Protein AF-A0A838VLM2-F1 (afdb_monomer)

Nearest PDB structures (foldseek):
  6ixf-assembly1_A  TM=4.248E-01  e=7.919E-01  Homo sapiens
  8afz-assembly1_B  TM=3.666E-01  e=1.748E+00  Homo sapiens
  4wpe-assembly1_A-2  TM=3.882E-01  e=4.944E+00  Saccharomyces cerevisiae S288C
  8i7o-assembly1_C7  TM=2.413E-01  e=2.598E+00  Mus musculus

Sequence (168 aa):
MTTLLNACGSIKDYALFSQAGQSYAQAIDNLLEATKKISIDSSSEAMLRDRANTAEERKRVYEQTRTTDTEWLSLLSKMQNHTDLLTQYFGRLQALATSDASERAQQETDHLITNLSNVGNEIRSNQFVTEHKVIPQIVNIAVKAHIRSSLKTELTARQATIQKELDT

Structure (mmCIF, N/CA/C/O backbone):
data_AF-A0A838VLM2-F1
#
_entry.id   AF-A0A838VLM2-F1
#
loop_
_atom_site.group_PDB
_atom_site.id
_atom_site.type_symbol
_atom_site.label_atom_id
_atom_site.label_alt_id
_atom_site.label_comp_id
_atom_site.label_asym_id
_atom_site.label_entity_id
_atom_site.label_seq_id
_atom_site.pdbx_PDB_ins_code
_atom_site.Cartn_x
_atom_site.Cartn_y
_atom_site.Cartn_z
_atom_site.occupancy
_atom_site.B_iso_or_equiv
_atom_site.auth_seq_id
_atom_site.auth_comp_id
_atom_site.auth_asym_id
_atom_site.auth_atom_id
_atom_site.pdbx_PDB_model_num
ATOM 1 N N . MET A 1 1 ? -31.663 0.146 34.961 1.00 34.69 1 MET A N 1
ATOM 2 C CA . MET A 1 1 ? -30.527 -0.763 34.694 1.00 34.69 1 MET A CA 1
ATOM 3 C C . MET A 1 1 ? -30.686 -1.254 33.255 1.00 34.69 1 MET A C 1
ATOM 5 O O . MET A 1 1 ? -31.289 -2.289 33.027 1.00 34.69 1 MET A O 1
ATOM 9 N N . THR A 1 2 ? -30.290 -0.435 32.274 1.00 38.75 2 THR A N 1
ATOM 10 C CA . THR A 1 2 ? -30.723 -0.572 30.860 1.00 38.75 2 THR A CA 1
ATOM 11 C C . THR A 1 2 ? -29.622 -0.155 29.872 1.00 38.75 2 THR A C 1
ATOM 13 O O . THR A 1 2 ? -29.877 0.479 28.858 1.00 38.75 2 THR A O 1
ATOM 16 N N . THR A 1 3 ? -28.367 -0.499 30.162 1.00 43.81 3 THR A N 1
ATOM 17 C CA . THR A 1 3 ? -27.201 -0.120 29.336 1.00 43.81 3 THR A CA 1
ATOM 18 C C . THR A 1 3 ? -26.594 -1.263 28.513 1.00 43.81 3 THR A C 1
ATOM 20 O O . THR A 1 3 ? -25.654 -1.027 27.765 1.00 43.81 3 THR A O 1
ATOM 23 N N . LEU A 1 4 ? -27.136 -2.485 28.573 1.00 39.47 4 LEU A N 1
ATOM 24 C CA . LEU A 1 4 ? -26.537 -3.656 27.905 1.00 39.47 4 LEU A CA 1
ATOM 25 C C . LEU A 1 4 ? -26.996 -3.886 26.450 1.00 39.47 4 LEU A C 1
ATOM 27 O O . LEU A 1 4 ? -26.294 -4.554 25.699 1.00 39.47 4 LEU A O 1
ATOM 31 N N . LEU A 1 5 ? -28.126 -3.318 26.013 1.00 40.06 5 LEU A N 1
ATOM 32 C CA . LEU A 1 5 ? -28.702 -3.632 24.691 1.00 40.06 5 LEU A CA 1
ATOM 33 C C . LEU A 1 5 ? -28.081 -2.839 23.523 1.00 40.06 5 LEU A C 1
ATOM 35 O O . LEU A 1 5 ? -27.998 -3.360 22.415 1.00 40.06 5 LEU A O 1
ATOM 39 N N . ASN A 1 6 ? -27.560 -1.629 23.761 1.00 46.25 6 ASN A N 1
ATOM 40 C CA . ASN A 1 6 ? -26.973 -0.788 22.700 1.00 46.25 6 ASN A CA 1
ATOM 41 C C . ASN A 1 6 ? -25.491 -1.095 22.400 1.00 46.25 6 ASN A C 1
ATOM 43 O O . ASN A 1 6 ? -24.968 -0.694 21.360 1.00 46.25 6 ASN A O 1
ATOM 47 N N . ALA A 1 7 ? -24.802 -1.814 23.291 1.00 49.09 7 ALA A N 1
ATOM 48 C CA . ALA A 1 7 ? -23.391 -2.164 23.114 1.00 49.09 7 ALA A CA 1
ATOM 49 C C . ALA A 1 7 ? -23.182 -3.304 22.097 1.00 49.09 7 ALA A C 1
ATOM 51 O O . ALA A 1 7 ? -22.131 -3.389 21.475 1.00 49.09 7 ALA A O 1
ATOM 52 N N . CYS A 1 8 ? -24.180 -4.174 21.897 1.00 53.56 8 CYS A N 1
ATOM 53 C CA . CYS A 1 8 ? -24.052 -5.330 21.005 1.00 53.56 8 CYS A CA 1
ATOM 54 C C . CYS A 1 8 ? -24.202 -4.959 19.517 1.00 53.56 8 CYS A C 1
ATOM 56 O O . CYS A 1 8 ? -23.497 -5.510 18.67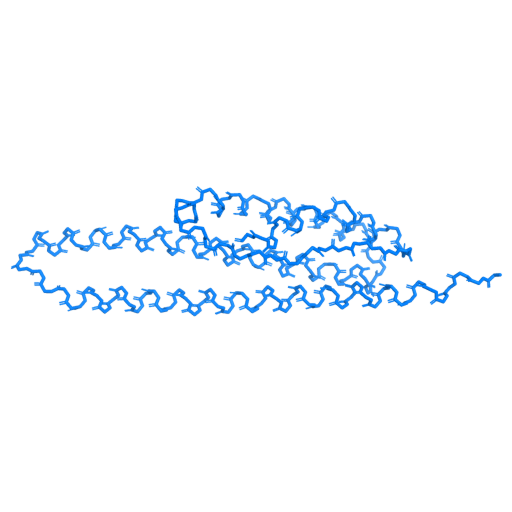4 1.00 53.56 8 CYS A O 1
ATOM 58 N N . GLY A 1 9 ? -25.079 -3.999 19.190 1.00 55.47 9 GLY A N 1
ATOM 59 C CA . GLY A 1 9 ? -25.270 -3.533 17.807 1.00 55.47 9 GLY A CA 1
ATOM 60 C C . GLY A 1 9 ? -24.022 -2.855 17.246 1.00 55.47 9 GLY A C 1
ATO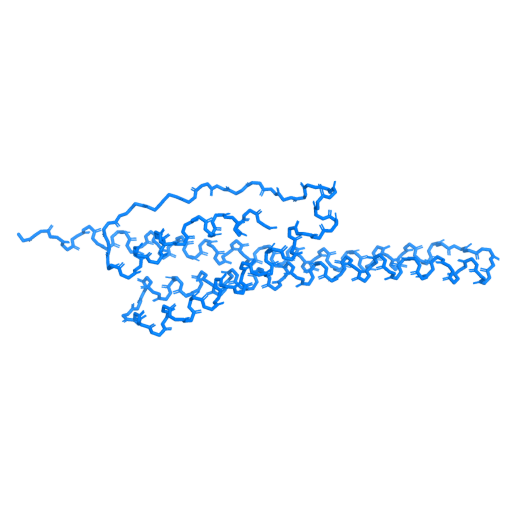M 61 O O . GLY A 1 9 ? -23.557 -3.179 16.163 1.00 55.47 9 GLY A O 1
ATOM 62 N N . SER A 1 10 ? -23.397 -2.014 18.057 1.00 63.53 10 SER A N 1
ATOM 63 C CA . S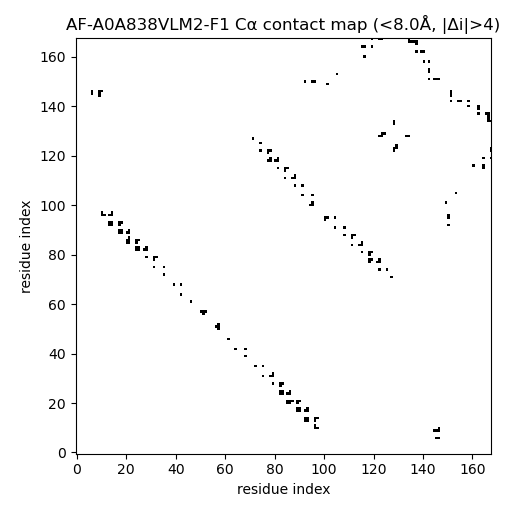ER A 1 10 ? -22.221 -1.259 17.651 1.00 63.53 10 SER A CA 1
ATOM 64 C C . SER A 1 10 ? -20.965 -2.147 17.529 1.00 63.53 10 SER A C 1
ATOM 66 O O . SER A 1 10 ? -20.138 -1.908 16.655 1.00 63.53 10 SER A O 1
ATOM 68 N N . ILE A 1 11 ? -20.835 -3.232 18.310 1.00 66.38 11 ILE A N 1
ATOM 69 C CA . ILE A 1 11 ? -19.761 -4.234 18.120 1.00 66.38 11 ILE A CA 1
ATOM 70 C C . ILE A 1 11 ? -19.893 -4.939 16.762 1.00 66.38 11 ILE A C 1
ATOM 72 O O . ILE A 1 11 ? -18.888 -5.150 16.080 1.00 66.38 11 ILE A O 1
ATOM 76 N N . LYS A 1 12 ? -21.123 -5.273 16.347 1.00 71.81 12 LYS A N 1
ATOM 77 C CA . LYS A 1 12 ? -21.377 -5.856 15.021 1.00 71.81 12 LYS A CA 1
ATOM 78 C C . LYS A 1 12 ? -20.983 -4.898 13.898 1.00 71.81 12 LYS A C 1
ATOM 80 O O . LYS A 1 12 ? -20.368 -5.348 12.938 1.00 71.81 12 LYS A O 1
ATOM 85 N N . ASP A 1 13 ? -21.264 -3.606 14.039 1.00 72.12 13 ASP A N 1
ATOM 86 C CA . ASP A 1 13 ? -20.928 -2.603 13.022 1.00 72.12 13 ASP A CA 1
ATOM 87 C C . ASP A 1 13 ? -19.411 -2.466 12.815 1.00 72.12 13 ASP A C 1
ATOM 89 O O . ASP A 1 13 ? -18.945 -2.408 11.678 1.00 72.12 13 ASP A O 1
ATOM 93 N N . TYR A 1 14 ? -18.608 -2.496 13.887 1.00 71.62 14 TYR A N 1
ATOM 94 C CA . TYR A 1 14 ? -17.146 -2.472 13.746 1.00 71.62 14 TYR A CA 1
ATOM 95 C C . TYR A 1 14 ? -16.571 -3.789 13.225 1.00 71.62 14 TYR A C 1
ATOM 97 O O . TYR A 1 14 ? -15.606 -3.766 12.462 1.00 7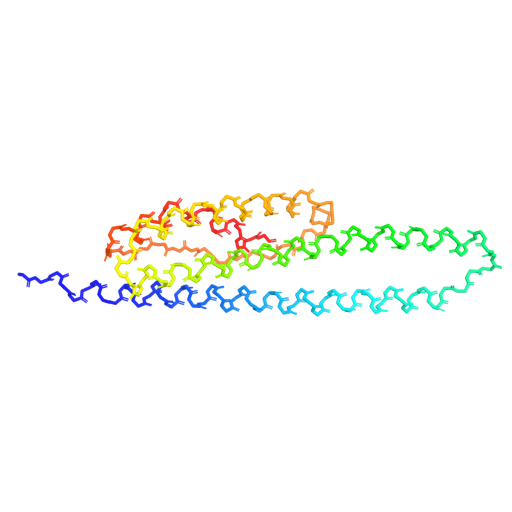1.62 14 TYR A O 1
ATOM 105 N N . ALA A 1 15 ? -17.155 -4.934 13.591 1.00 78.31 15 ALA A N 1
ATOM 106 C CA . ALA A 1 15 ? -16.774 -6.216 13.002 1.00 78.31 15 ALA A CA 1
ATOM 107 C C . ALA A 1 15 ? -17.051 -6.234 11.487 1.00 78.31 15 ALA A C 1
ATOM 109 O O . ALA A 1 15 ? -16.189 -6.650 10.716 1.00 78.31 15 ALA A O 1
ATOM 110 N N . LEU A 1 16 ? -18.206 -5.710 11.058 1.00 81.00 16 LEU A N 1
ATOM 111 C CA . LEU A 1 16 ? -18.555 -5.536 9.645 1.00 81.00 16 LEU A CA 1
ATOM 112 C C . LEU A 1 16 ? -17.601 -4.571 8.935 1.00 81.00 16 LEU A C 1
ATOM 114 O O . LEU A 1 16 ? -17.112 -4.890 7.855 1.00 81.00 16 LEU A O 1
ATOM 118 N N . PHE A 1 17 ? -17.285 -3.426 9.546 1.00 79.75 17 PHE A N 1
ATOM 119 C CA . PHE A 1 17 ? -16.311 -2.475 9.005 1.00 79.75 17 PHE A CA 1
ATOM 120 C C . PHE A 1 17 ? -14.930 -3.119 8.811 1.00 79.75 17 PHE A C 1
ATOM 122 O O . PHE A 1 17 ? -14.324 -2.993 7.752 1.00 79.75 17 PHE A O 1
ATOM 129 N N . SER A 1 18 ? -14.465 -3.873 9.807 1.00 83.94 18 SER A N 1
ATOM 130 C CA . SER A 1 18 ? -13.180 -4.577 9.762 1.00 83.94 18 SER A CA 1
ATOM 131 C C . SER A 1 18 ? -13.160 -5.668 8.687 1.00 83.94 18 SER A C 1
ATOM 133 O O . SER A 1 18 ? -12.157 -5.868 8.005 1.00 83.94 18 SER A O 1
ATOM 135 N N . GLN A 1 19 ? -14.276 -6.370 8.496 1.00 84.38 19 GLN A N 1
ATOM 136 C CA . GLN A 1 19 ? -14.411 -7.379 7.448 1.00 84.38 19 GLN A CA 1
ATOM 137 C C . GLN A 1 19 ? -14.452 -6.751 6.045 1.00 84.38 19 GLN A C 1
ATOM 139 O O . GLN A 1 19 ? -13.834 -7.271 5.113 1.00 84.38 19 GLN A O 1
ATOM 144 N N . ALA A 1 20 ? -15.138 -5.615 5.897 1.00 83.88 20 ALA A N 1
ATOM 145 C CA . ALA A 1 20 ? -15.151 -4.846 4.657 1.00 83.88 20 ALA A CA 1
ATOM 146 C C . ALA A 1 20 ? -13.751 -4.310 4.317 1.00 83.88 20 ALA A C 1
ATOM 148 O O . ALA A 1 20 ? -13.325 -4.430 3.173 1.00 83.88 20 ALA A O 1
ATOM 149 N N . GLY A 1 21 ? -13.012 -3.801 5.308 1.00 82.38 21 GLY A N 1
ATOM 150 C CA . GLY A 1 21 ? -11.634 -3.337 5.138 1.00 82.38 21 GLY A CA 1
ATOM 151 C C . GLY A 1 21 ? -10.670 -4.444 4.698 1.00 82.38 21 GLY A C 1
ATOM 152 O O . GLY A 1 21 ? -9.899 -4.241 3.764 1.00 82.38 21 GLY A O 1
ATOM 153 N N . GLN A 1 22 ? -10.764 -5.642 5.290 1.00 86.12 22 GLN A N 1
ATOM 154 C CA . GLN A 1 22 ? -10.008 -6.819 4.828 1.00 86.12 22 GLN A CA 1
ATOM 155 C C . GLN A 1 22 ? -10.357 -7.196 3.383 1.00 86.12 22 GLN A C 1
ATOM 157 O O . GLN A 1 22 ? -9.465 -7.426 2.574 1.00 86.12 22 GLN A O 1
ATOM 162 N N . SER A 1 23 ? -11.650 -7.226 3.046 1.00 85.25 23 SER A N 1
ATOM 163 C CA . SER A 1 23 ? -12.104 -7.579 1.693 1.00 85.25 23 SER A CA 1
ATOM 164 C C . SER A 1 23 ? -11.640 -6.557 0.651 1.00 85.25 23 SER A C 1
ATOM 166 O O . SER A 1 23 ? -11.239 -6.936 -0.447 1.00 85.25 23 SER A O 1
ATOM 168 N N . TYR A 1 24 ? -11.670 -5.268 1.004 1.00 81.88 24 TYR A N 1
ATOM 169 C CA . TYR A 1 24 ? -11.138 -4.186 0.181 1.00 81.88 24 TYR A CA 1
ATOM 170 C C . TYR A 1 24 ? -9.642 -4.373 -0.077 1.00 81.88 24 TYR A C 1
ATOM 172 O O . TYR A 1 24 ? -9.232 -4.431 -1.233 1.00 81.88 24 TYR A O 1
ATOM 180 N N . 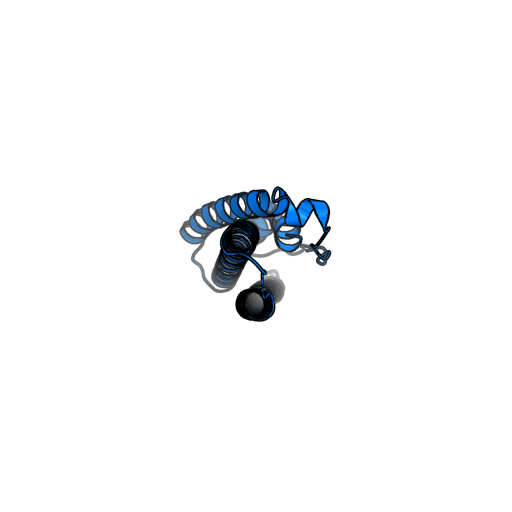ALA A 1 25 ? -8.843 -4.531 0.983 1.00 84.50 25 ALA A N 1
ATOM 181 C CA . ALA A 1 25 ? -7.402 -4.706 0.852 1.00 84.50 25 ALA A CA 1
ATOM 182 C C . ALA A 1 25 ? -7.074 -5.938 -0.008 1.00 84.50 25 ALA A C 1
ATOM 184 O O . ALA A 1 25 ? -6.325 -5.844 -0.973 1.00 84.50 25 ALA A O 1
ATOM 185 N N . GLN A 1 26 ? -7.739 -7.069 0.221 1.00 86.44 26 GLN A N 1
ATOM 186 C CA . GLN A 1 26 ? -7.514 -8.264 -0.589 1.00 86.44 26 GLN A CA 1
ATOM 187 C C . GLN A 1 26 ? -7.892 -8.085 -2.071 1.00 86.44 26 GLN A C 1
ATOM 189 O O . GLN A 1 26 ? -7.227 -8.626 -2.954 1.00 86.44 26 GLN A O 1
ATOM 194 N N . ALA A 1 27 ? -8.939 -7.312 -2.374 1.00 80.62 27 ALA A N 1
ATOM 195 C CA . ALA A 1 27 ? -9.290 -6.990 -3.755 1.00 80.62 27 ALA A CA 1
ATOM 196 C C . ALA A 1 27 ? -8.217 -6.126 -4.441 1.00 80.62 27 ALA A C 1
ATOM 198 O O . ALA A 1 27 ? -7.902 -6.364 -5.609 1.00 80.62 27 ALA A O 1
ATOM 199 N N . ILE A 1 28 ? -7.641 -5.158 -3.720 1.00 80.75 28 ILE A N 1
ATOM 200 C CA . ILE A 1 28 ? -6.537 -4.331 -4.219 1.00 80.75 28 ILE A CA 1
ATOM 201 C C . ILE A 1 28 ? -5.278 -5.174 -4.446 1.00 80.75 28 ILE A C 1
ATOM 203 O O . ILE A 1 28 ? -4.658 -5.041 -5.498 1.00 80.75 28 ILE A O 1
ATOM 207 N N . ASP A 1 29 ? -4.934 -6.085 -3.535 1.00 83.75 29 ASP A N 1
ATOM 208 C CA . ASP A 1 29 ? -3.753 -6.946 -3.688 1.00 83.75 29 ASP A CA 1
ATOM 209 C C . ASP A 1 29 ? -3.850 -7.825 -4.946 1.00 83.75 29 ASP A C 1
ATOM 211 O O . ASP A 1 29 ? -2.937 -7.842 -5.774 1.00 83.75 29 ASP A O 1
ATOM 215 N N . ASN A 1 30 ? -5.016 -8.442 -5.176 1.00 80.25 30 ASN A N 1
ATOM 216 C CA . ASN A 1 30 ? -5.284 -9.211 -6.395 1.00 80.25 30 ASN A CA 1
ATOM 217 C C . ASN A 1 30 ? -5.145 -8.354 -7.670 1.00 80.25 30 ASN A C 1
ATOM 219 O O . ASN A 1 30 ? -4.635 -8.818 -8.694 1.00 80.25 30 ASN A O 1
ATOM 223 N N . LEU A 1 31 ? -5.601 -7.097 -7.628 1.00 74.56 31 LEU A N 1
ATOM 224 C CA . LEU A 1 31 ? -5.470 -6.168 -8.752 1.00 74.56 31 LEU A CA 1
ATOM 225 C C . LEU A 1 31 ? -4.002 -5.793 -9.007 1.00 74.56 31 LEU A C 1
ATOM 227 O O . LEU A 1 31 ? -3.578 -5.723 -10.164 1.00 74.56 31 LEU A O 1
ATOM 231 N N . LEU A 1 32 ? -3.220 -5.576 -7.949 1.00 78.81 32 LEU A N 1
ATOM 232 C CA . LEU A 1 32 ? -1.789 -5.283 -8.039 1.00 78.81 32 LEU A CA 1
ATOM 233 C C . LEU A 1 32 ? -1.006 -6.476 -8.597 1.00 78.81 32 LEU A C 1
ATOM 235 O O . LEU A 1 32 ? -0.149 -6.284 -9.463 1.00 78.81 32 LEU A O 1
ATOM 239 N N . GLU A 1 33 ? -1.330 -7.702 -8.181 1.00 80.00 33 GLU A N 1
ATOM 240 C CA . GLU A 1 33 ? -0.723 -8.921 -8.726 1.00 80.00 33 GLU A CA 1
ATOM 241 C C . GLU A 1 33 ? -1.001 -9.062 -10.231 1.00 80.00 33 GLU A C 1
ATOM 243 O O . GLU A 1 33 ? -0.077 -9.260 -11.029 1.00 80.00 33 GLU A O 1
ATOM 248 N N . ALA A 1 34 ? -2.260 -8.884 -10.643 1.00 72.81 34 ALA A N 1
ATOM 249 C CA . ALA A 1 34 ? -2.638 -8.912 -12.053 1.00 72.81 34 ALA A CA 1
ATOM 250 C C . ALA A 1 34 ? -1.915 -7.817 -12.858 1.00 72.81 34 ALA A C 1
ATOM 252 O O . ALA A 1 34 ? -1.381 -8.088 -13.935 1.00 72.81 34 ALA A O 1
ATOM 253 N N . THR A 1 35 ? -1.836 -6.600 -12.314 1.00 74.56 35 THR A N 1
ATOM 254 C CA . THR A 1 35 ? -1.143 -5.462 -12.942 1.00 74.56 35 THR A CA 1
ATOM 255 C C . THR A 1 35 ? 0.345 -5.743 -13.121 1.00 74.56 35 THR A C 1
ATOM 257 O O . THR A 1 35 ? 0.895 -5.501 -14.195 1.00 74.56 35 THR A O 1
ATOM 260 N N . LYS A 1 36 ? 1.000 -6.311 -12.102 1.00 70.56 36 LYS A N 1
ATOM 261 C CA . LYS A 1 36 ? 2.410 -6.707 -12.160 1.00 70.56 36 LYS A CA 1
ATOM 262 C C . LYS A 1 36 ? 2.661 -7.709 -13.283 1.00 70.56 36 LYS A C 1
ATOM 264 O O . LYS A 1 36 ? 3.594 -7.524 -14.062 1.00 70.56 36 LYS A O 1
ATOM 269 N N . LYS A 1 37 ? 1.810 -8.733 -13.399 1.00 72.19 37 LYS A N 1
ATOM 270 C CA . LYS A 1 37 ? 1.903 -9.734 -14.468 1.00 72.19 37 LYS A CA 1
ATOM 271 C C . LYS A 1 37 ? 1.728 -9.104 -15.853 1.00 72.19 37 LYS A C 1
ATOM 273 O O . LYS A 1 37 ? 2.589 -9.284 -16.706 1.00 72.19 37 LYS A O 1
ATOM 278 N N . ILE A 1 38 ? 0.675 -8.305 -16.041 1.00 69.81 38 ILE A N 1
ATOM 279 C CA . ILE A 1 38 ? 0.400 -7.607 -17.308 1.00 69.81 38 ILE A CA 1
ATOM 280 C C . ILE A 1 38 ? 1.562 -6.682 -17.693 1.00 69.81 38 ILE A C 1
ATOM 282 O O . ILE A 1 38 ? 1.941 -6.633 -18.859 1.00 69.81 38 ILE A O 1
ATOM 286 N N . SER A 1 39 ? 2.156 -5.974 -16.729 1.00 68.75 39 SER A N 1
ATOM 287 C CA . SER A 1 39 ? 3.291 -5.080 -16.978 1.00 68.75 39 SER A CA 1
ATOM 288 C C . SER A 1 39 ? 4.527 -5.835 -17.469 1.00 68.75 39 SER A C 1
ATOM 290 O O . SER A 1 39 ? 5.174 -5.390 -18.414 1.00 68.75 39 SER A O 1
ATOM 292 N N . ILE A 1 40 ? 4.849 -6.974 -16.846 1.00 70.88 40 ILE A N 1
ATOM 293 C CA . ILE A 1 40 ? 5.980 -7.821 -17.250 1.00 70.88 40 ILE A CA 1
ATOM 294 C C . ILE A 1 40 ? 5.741 -8.397 -18.648 1.00 70.88 40 ILE A C 1
ATOM 296 O O . ILE A 1 40 ? 6.637 -8.337 -19.493 1.00 70.88 40 ILE A O 1
ATOM 300 N N . ASP A 1 41 ? 4.538 -8.914 -18.904 1.00 66.81 41 ASP A N 1
ATOM 301 C CA . ASP A 1 41 ? 4.169 -9.486 -20.200 1.00 66.81 41 ASP A CA 1
ATOM 302 C C . ASP A 1 41 ? 4.236 -8.413 -21.301 1.00 66.81 41 ASP A C 1
ATOM 304 O O . ASP A 1 41 ? 4.885 -8.612 -22.328 1.00 66.81 41 ASP A O 1
ATOM 308 N N . SER A 1 42 ? 3.663 -7.229 -21.056 1.00 67.56 42 SER A N 1
ATOM 309 C CA . SER A 1 42 ? 3.681 -6.108 -22.002 1.00 67.56 42 SER A CA 1
ATOM 310 C C . SER A 1 42 ? 5.095 -5.600 -22.292 1.00 67.56 42 SER A C 1
ATOM 312 O O . SER A 1 42 ? 5.402 -5.299 -23.446 1.00 67.56 42 SER A O 1
ATOM 314 N N . SER A 1 43 ? 5.957 -5.487 -21.275 1.00 68.06 43 SER A N 1
ATOM 315 C CA . SER A 1 43 ? 7.351 -5.071 -21.477 1.00 68.06 43 SER A CA 1
ATOM 316 C C . SER A 1 43 ? 8.130 -6.122 -22.275 1.00 68.06 43 SER A C 1
ATOM 318 O O . SER A 1 43 ? 8.814 -5.799 -23.250 1.00 68.06 43 SER A O 1
ATOM 320 N N . SER A 1 44 ? 7.929 -7.403 -21.954 1.00 68.56 44 SER A N 1
ATOM 321 C CA . SER A 1 44 ? 8.533 -8.521 -22.686 1.00 68.56 44 SER A CA 1
ATOM 322 C C . SER A 1 44 ? 8.107 -8.531 -24.158 1.00 68.56 44 SER A C 1
ATOM 324 O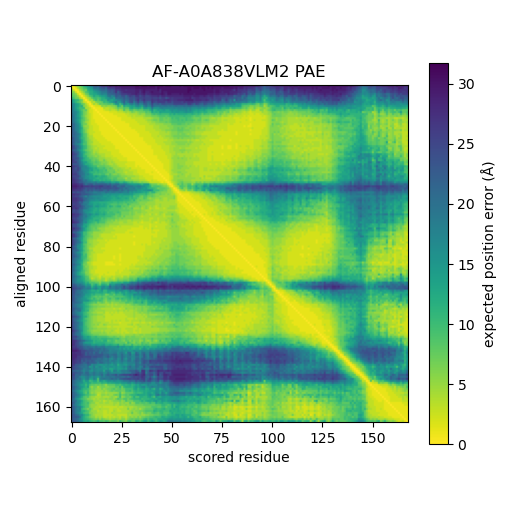 O . SER A 1 44 ? 8.945 -8.681 -25.049 1.00 68.56 44 SER A O 1
ATOM 326 N N . GLU A 1 45 ? 6.820 -8.320 -24.442 1.00 68.75 45 GLU A N 1
ATOM 327 C CA . GLU A 1 45 ? 6.320 -8.197 -25.813 1.00 68.75 45 GLU A CA 1
ATOM 328 C C . GLU A 1 45 ? 6.913 -6.992 -26.548 1.00 68.75 45 GLU A C 1
ATOM 330 O O . GLU A 1 45 ? 7.289 -7.117 -27.717 1.00 68.75 45 GLU A O 1
ATOM 335 N N . ALA A 1 46 ? 7.014 -5.835 -25.888 1.00 67.88 46 ALA A N 1
ATOM 336 C CA . ALA A 1 46 ? 7.609 -4.638 -26.473 1.00 67.88 46 ALA A CA 1
ATOM 337 C C . ALA A 1 46 ? 9.075 -4.883 -26.860 1.00 67.88 46 ALA A C 1
ATOM 339 O O . ALA A 1 46 ? 9.464 -4.597 -27.992 1.00 67.88 46 ALA A O 1
ATOM 340 N N . MET A 1 47 ? 9.853 -5.514 -25.977 1.00 69.12 47 MET A N 1
ATOM 341 C CA . MET A 1 47 ? 11.246 -5.881 -26.243 1.00 69.12 47 MET A CA 1
ATOM 342 C C . MET A 1 47 ? 11.401 -6.876 -27.401 1.00 69.12 47 MET A C 1
ATOM 344 O O . MET A 1 47 ? 12.364 -6.792 -28.158 1.00 69.12 47 MET A O 1
ATOM 348 N N . LEU A 1 48 ? 10.469 -7.823 -27.561 1.00 71.75 48 LEU A N 1
ATOM 349 C CA . LEU A 1 48 ? 10.486 -8.779 -28.676 1.00 71.75 48 LEU A CA 1
ATOM 350 C C . LEU A 1 48 ? 10.095 -8.136 -30.014 1.00 71.75 48 LEU A C 1
ATOM 352 O O . LEU A 1 48 ? 10.568 -8.564 -31.073 1.00 71.75 48 LEU A O 1
ATOM 356 N N . ARG A 1 49 ? 9.211 -7.133 -29.984 1.00 69.00 49 ARG A N 1
ATOM 357 C CA . ARG A 1 49 ? 8.796 -6.376 -31.173 1.00 69.00 49 ARG A CA 1
ATOM 358 C C . ARG A 1 49 ? 9.859 -5.382 -31.618 1.00 69.00 49 ARG A C 1
ATOM 360 O O . ARG A 1 49 ? 9.974 -5.145 -32.822 1.00 69.00 49 ARG A O 1
ATOM 367 N N . ASP A 1 50 ? 10.614 -4.820 -30.680 1.00 66.75 50 ASP A N 1
ATOM 368 C CA . ASP A 1 50 ? 11.609 -3.802 -30.983 1.00 66.75 50 ASP A CA 1
ATOM 369 C C . ASP A 1 50 ? 12.861 -4.415 -31.628 1.00 66.75 50 ASP A C 1
ATOM 371 O O . ASP A 1 50 ? 13.805 -4.888 -30.989 1.00 66.75 50 ASP A O 1
ATOM 375 N N . ARG A 1 51 ? 12.851 -4.449 -32.962 1.00 63.34 51 ARG A N 1
ATOM 376 C CA . ARG A 1 51 ? 13.974 -4.912 -33.780 1.00 63.34 51 ARG A CA 1
ATOM 377 C C . ARG A 1 51 ? 14.976 -3.777 -33.955 1.00 63.34 51 ARG A C 1
ATOM 379 O O . ARG A 1 51 ? 15.099 -3.230 -35.047 1.00 63.34 51 ARG A O 1
ATOM 386 N N . ALA A 1 52 ? 15.705 -3.428 -32.900 1.00 68.06 52 ALA A N 1
ATOM 387 C CA . ALA A 1 52 ? 16.763 -2.430 -33.030 1.00 68.06 52 ALA A CA 1
ATOM 388 C C . ALA A 1 52 ? 17.824 -2.880 -34.055 1.00 68.06 52 ALA A C 1
ATOM 390 O O . ALA A 1 52 ? 18.274 -4.037 -34.070 1.00 68.06 52 ALA A O 1
ATOM 391 N N . ASN A 1 53 ? 18.209 -1.942 -34.923 1.00 73.56 53 ASN A N 1
ATOM 392 C CA . ASN A 1 53 ? 18.972 -2.211 -36.145 1.00 73.56 53 ASN A CA 1
ATOM 393 C C . ASN A 1 53 ? 20.442 -2.543 -35.852 1.00 73.56 53 ASN A C 1
ATOM 395 O O . ASN A 1 53 ? 21.113 -3.190 -36.656 1.00 73.56 53 ASN A O 1
ATOM 399 N N . THR A 1 54 ? 20.939 -2.141 -34.678 1.00 83.50 54 THR A N 1
ATOM 400 C CA . THR A 1 54 ? 22.323 -2.353 -34.228 1.00 83.50 54 THR A CA 1
ATOM 401 C C . THR A 1 54 ? 22.378 -2.958 -32.823 1.00 83.50 54 THR A C 1
ATOM 403 O O . THR A 1 54 ? 21.394 -2.952 -32.080 1.00 83.50 54 THR A O 1
ATOM 406 N N . ALA A 1 55 ? 23.529 -3.523 -32.446 1.00 81.81 55 ALA A N 1
ATOM 407 C CA . ALA A 1 55 ? 23.722 -4.103 -31.116 1.00 81.81 55 ALA A CA 1
ATOM 408 C C . ALA A 1 55 ? 23.736 -3.030 -30.015 1.00 81.81 55 ALA A C 1
ATOM 410 O O . ALA A 1 55 ? 23.183 -3.242 -28.936 1.00 81.81 55 ALA A O 1
ATOM 411 N N . GLU A 1 56 ? 24.319 -1.870 -30.302 1.00 83.94 56 GLU A N 1
ATOM 412 C CA . GLU A 1 56 ? 24.403 -0.717 -29.408 1.00 83.94 56 GLU A CA 1
ATOM 413 C C . GLU A 1 56 ? 23.021 -0.121 -29.124 1.00 83.94 56 GLU A C 1
ATOM 415 O O . GLU A 1 56 ? 22.708 0.200 -27.977 1.00 83.94 56 GLU A O 1
ATOM 420 N N . GLU A 1 57 ? 22.176 -0.019 -30.150 1.00 80.50 57 GLU A N 1
ATOM 421 C CA . GLU A 1 57 ? 20.796 0.450 -30.019 1.00 80.50 57 GLU A CA 1
ATOM 422 C C . GLU A 1 57 ? 19.952 -0.538 -29.203 1.00 80.50 57 GLU A C 1
ATOM 424 O O . GLU A 1 57 ? 19.301 -0.124 -28.246 1.00 80.50 57 GLU A O 1
ATOM 429 N N . ARG A 1 58 ? 20.075 -1.852 -29.467 1.00 79.31 58 ARG A N 1
ATOM 430 C CA . ARG A 1 58 ? 19.439 -2.900 -28.642 1.00 79.31 58 ARG A CA 1
ATOM 431 C C . ARG A 1 58 ? 19.847 -2.802 -27.176 1.00 79.31 58 ARG A C 1
ATOM 433 O O . ARG A 1 58 ? 18.998 -2.901 -26.296 1.00 79.31 58 ARG A O 1
ATOM 440 N N . LYS A 1 59 ? 21.140 -2.595 -26.903 1.00 83.44 59 LYS A N 1
ATOM 441 C CA . LYS A 1 59 ? 21.645 -2.448 -25.533 1.00 83.44 59 LYS A CA 1
ATOM 442 C C . LYS A 1 59 ? 21.067 -1.204 -24.855 1.00 83.44 59 LYS A C 1
ATOM 444 O O . LYS A 1 59 ? 20.681 -1.281 -23.696 1.00 83.44 59 LYS A O 1
ATOM 449 N N . ARG A 1 60 ? 20.986 -0.071 -25.559 1.00 83.19 60 ARG A N 1
ATOM 450 C CA . ARG A 1 60 ? 20.417 1.165 -25.003 1.00 83.19 60 ARG A CA 1
ATOM 451 C C . ARG A 1 60 ? 18.933 1.009 -24.669 1.00 83.19 60 ARG A C 1
ATOM 453 O O . ARG A 1 60 ? 18.547 1.371 -23.563 1.00 83.19 60 ARG A O 1
ATOM 460 N N . VAL A 1 61 ? 18.141 0.461 -25.593 1.00 76.62 61 VAL A N 1
ATOM 461 C CA . VAL A 1 61 ? 16.708 0.197 -25.377 1.00 76.62 61 VAL A CA 1
ATOM 462 C C . VAL A 1 61 ? 16.519 -0.732 -24.181 1.00 76.62 61 VAL A C 1
ATOM 464 O O . VAL A 1 61 ? 15.762 -0.412 -23.272 1.00 76.62 61 VAL A O 1
ATOM 467 N N . TYR A 1 62 ? 17.281 -1.828 -24.124 1.00 79.81 62 TYR A N 1
ATOM 468 C CA . TYR A 1 62 ? 17.230 -2.770 -23.009 1.00 79.81 62 TYR A CA 1
ATOM 469 C C . TYR A 1 62 ? 17.488 -2.101 -21.651 1.00 79.81 62 TYR A C 1
ATOM 471 O O . TYR A 1 62 ? 16.711 -2.291 -20.720 1.00 79.81 62 TYR A O 1
ATOM 479 N N . GLU A 1 63 ? 18.558 -1.310 -21.522 1.00 83.88 63 GLU A N 1
ATOM 480 C CA . GLU A 1 63 ? 18.900 -0.654 -20.250 1.00 83.88 63 GLU A CA 1
ATOM 481 C C . GLU A 1 63 ? 17.854 0.393 -19.832 1.00 83.88 63 GLU A C 1
ATOM 483 O O . GLU A 1 63 ? 17.545 0.523 -18.645 1.00 83.88 63 GLU A O 1
ATOM 488 N N . GLN A 1 64 ? 17.272 1.116 -20.796 1.00 76.81 64 GLN A N 1
ATOM 489 C CA . GLN A 1 64 ? 16.195 2.074 -20.530 1.00 76.81 64 GLN A CA 1
ATOM 490 C C . GLN A 1 64 ? 14.929 1.367 -20.037 1.00 76.81 64 GLN A C 1
ATOM 492 O O . GLN A 1 64 ? 14.450 1.685 -18.949 1.00 76.81 64 GLN A O 1
ATOM 497 N N . THR A 1 65 ? 14.443 0.365 -20.777 1.00 72.62 65 THR A N 1
ATOM 498 C CA . THR A 1 65 ? 13.269 -0.433 -20.394 1.00 72.62 65 THR A CA 1
ATOM 499 C C . THR A 1 65 ? 13.475 -1.100 -19.038 1.00 72.62 65 THR A C 1
ATOM 501 O O . THR A 1 65 ? 12.627 -0.986 -18.159 1.00 72.62 65 THR A O 1
ATOM 504 N N . ARG A 1 66 ? 14.648 -1.706 -18.807 1.00 76.50 66 ARG A N 1
ATOM 505 C CA . ARG A 1 66 ? 14.998 -2.331 -17.526 1.00 76.50 66 ARG A CA 1
ATOM 506 C C . ARG A 1 66 ? 14.918 -1.348 -16.361 1.00 76.50 66 ARG A C 1
ATOM 508 O O . ARG A 1 66 ? 14.448 -1.727 -15.289 1.00 76.50 66 ARG A O 1
ATOM 515 N N . THR A 1 67 ? 15.414 -0.125 -16.538 1.00 77.88 67 THR A N 1
ATOM 516 C CA . THR A 1 67 ? 15.413 0.887 -15.473 1.00 77.88 67 THR A CA 1
ATOM 517 C C . THR A 1 67 ? 13.981 1.268 -15.111 1.00 77.88 67 THR A C 1
ATOM 519 O O . THR A 1 67 ? 13.597 1.139 -13.950 1.00 77.88 67 THR A O 1
ATOM 522 N N . THR A 1 68 ? 13.168 1.629 -16.108 1.00 74.62 68 THR A N 1
ATOM 523 C CA . THR A 1 68 ? 11.756 1.986 -15.906 1.00 74.62 68 THR A CA 1
ATOM 524 C C . THR A 1 68 ? 10.955 0.837 -15.291 1.00 74.62 68 THR A C 1
ATOM 526 O O . THR A 1 68 ? 10.244 1.047 -14.309 1.00 74.62 68 THR A O 1
ATOM 529 N N . ASP A 1 69 ? 11.126 -0.389 -15.789 1.00 75.31 69 ASP A N 1
ATOM 530 C CA . ASP A 1 69 ? 10.445 -1.569 -15.249 1.00 75.31 69 ASP A CA 1
ATOM 531 C C . ASP A 1 69 ? 10.857 -1.856 -13.806 1.00 75.31 69 ASP A C 1
ATOM 533 O O . ASP A 1 69 ? 10.020 -2.215 -12.980 1.00 75.31 69 ASP A O 1
ATOM 537 N N . THR A 1 70 ? 12.137 -1.683 -13.468 1.00 81.94 70 THR A N 1
ATOM 538 C CA . THR A 1 70 ? 12.623 -1.905 -12.099 1.00 81.94 70 THR A CA 1
ATOM 539 C C . THR A 1 70 ? 11.978 -0.924 -11.125 1.00 81.94 70 THR A C 1
ATOM 541 O O . THR A 1 70 ? 11.542 -1.325 -10.044 1.00 81.94 70 THR A O 1
ATOM 544 N N . GLU A 1 71 ? 11.886 0.353 -11.494 1.00 79.31 71 GLU A N 1
ATOM 545 C CA . GLU A 1 71 ? 11.258 1.366 -10.646 1.00 79.31 71 GLU A CA 1
ATOM 546 C C . GLU A 1 71 ? 9.745 1.141 -10.511 1.00 79.31 71 GLU A C 1
ATOM 548 O O . GLU A 1 71 ? 9.205 1.230 -9.405 1.00 79.31 71 GLU A O 1
ATOM 553 N N . TRP A 1 72 ? 9.072 0.775 -11.605 1.00 76.31 72 TRP A N 1
ATOM 554 C CA . TRP A 1 72 ? 7.643 0.468 -11.606 1.00 76.31 72 TRP A CA 1
ATOM 555 C C . TRP A 1 72 ? 7.310 -0.784 -10.782 1.00 76.31 72 TRP A C 1
ATOM 557 O O . TRP A 1 72 ? 6.430 -0.756 -9.921 1.00 76.31 72 TRP A O 1
ATOM 567 N N . LEU A 1 73 ? 8.058 -1.876 -10.963 1.00 80.31 73 LEU A N 1
ATOM 568 C CA . LEU A 1 73 ? 7.891 -3.106 -10.181 1.00 80.31 73 LEU A CA 1
ATOM 569 C C . LEU A 1 73 ? 8.211 -2.894 -8.697 1.00 80.31 73 LEU A C 1
ATOM 571 O O . LEU A 1 73 ? 7.590 -3.526 -7.836 1.00 80.31 73 LEU A O 1
ATOM 575 N N . SER A 1 74 ? 9.157 -2.003 -8.388 1.00 85.19 74 SER A N 1
ATOM 576 C CA . SER A 1 74 ? 9.445 -1.579 -7.016 1.00 85.19 74 SER A CA 1
ATOM 577 C C . SER A 1 74 ? 8.247 -0.853 -6.403 1.00 85.19 74 SER A C 1
ATOM 579 O O . SER A 1 74 ? 7.822 -1.213 -5.304 1.00 85.19 74 SER A O 1
ATOM 581 N N . LEU A 1 75 ? 7.633 0.094 -7.125 1.00 81.25 75 LEU A N 1
ATOM 582 C CA . LEU A 1 75 ? 6.412 0.772 -6.678 1.00 81.25 75 LEU A CA 1
ATOM 583 C C . LEU A 1 75 ? 5.264 -0.217 -6.441 1.00 81.25 75 LEU A C 1
ATOM 585 O O . LEU A 1 75 ? 4.689 -0.215 -5.354 1.00 81.25 75 LEU A O 1
ATOM 589 N N . LEU A 1 76 ? 4.978 -1.105 -7.400 1.00 79.75 76 LEU A N 1
ATOM 590 C CA . LEU A 1 76 ? 3.930 -2.122 -7.246 1.00 79.75 76 LEU A CA 1
ATOM 591 C C . LEU A 1 76 ? 4.174 -3.004 -6.017 1.00 79.75 76 LEU A C 1
ATOM 593 O O . LEU A 1 76 ? 3.251 -3.275 -5.257 1.00 79.75 76 LEU A O 1
ATOM 597 N N . SER A 1 77 ? 5.426 -3.393 -5.766 1.00 85.25 77 SER A N 1
ATOM 598 C CA . SER A 1 77 ? 5.774 -4.198 -4.588 1.00 85.25 77 SER A CA 1
ATOM 599 C C . SER A 1 77 ? 5.563 -3.429 -3.275 1.00 85.25 77 SER A C 1
ATOM 601 O O . SER A 1 77 ? 5.137 -4.017 -2.281 1.00 85.25 77 SER A O 1
ATOM 603 N N . LYS A 1 78 ? 5.804 -2.110 -3.253 1.00 86.62 78 LYS A N 1
ATOM 604 C CA . LYS A 1 78 ? 5.477 -1.261 -2.093 1.00 86.62 78 LYS A CA 1
ATOM 605 C C . LYS A 1 78 ? 3.970 -1.157 -1.871 1.00 86.62 78 LYS A C 1
ATOM 607 O O . LYS A 1 78 ? 3.536 -1.244 -0.727 1.00 86.62 78 LYS A O 1
ATOM 612 N N . MET A 1 79 ? 3.183 -1.020 -2.938 1.00 83.75 79 MET A N 1
ATOM 613 C CA . MET A 1 79 ? 1.716 -0.995 -2.854 1.00 83.75 79 MET A CA 1
ATOM 614 C C . MET A 1 79 ? 1.152 -2.329 -2.346 1.00 83.75 79 MET A C 1
ATOM 616 O O . MET A 1 79 ? 0.244 -2.330 -1.517 1.00 83.75 79 MET A O 1
ATOM 620 N N . GLN A 1 80 ? 1.732 -3.463 -2.754 1.00 86.38 80 GLN A N 1
ATOM 621 C CA . GLN A 1 80 ? 1.364 -4.780 -2.216 1.00 86.38 80 GLN A CA 1
ATOM 622 C C . GLN A 1 80 ? 1.675 -4.879 -0.717 1.00 86.38 80 GLN A C 1
ATOM 624 O O . GLN A 1 80 ? 0.820 -5.276 0.067 1.00 86.38 80 GLN A O 1
ATOM 629 N N . ASN A 1 81 ? 2.863 -4.434 -0.291 1.00 90.00 81 ASN A N 1
ATOM 630 C CA . ASN A 1 81 ? 3.222 -4.391 1.130 1.00 90.00 81 ASN A CA 1
ATOM 631 C C . ASN A 1 81 ? 2.265 -3.498 1.944 1.00 90.00 81 ASN A C 1
ATOM 633 O O . ASN A 1 81 ? 1.811 -3.875 3.019 1.00 90.00 81 ASN A O 1
ATOM 637 N N . HIS A 1 82 ? 1.913 -2.322 1.421 1.00 89.81 82 HIS A N 1
ATOM 638 C CA . HIS A 1 82 ? 0.929 -1.434 2.048 1.00 89.81 82 HIS A CA 1
ATOM 639 C C . HIS A 1 82 ? -0.446 -2.101 2.190 1.00 89.81 82 HIS A C 1
ATOM 641 O O . HIS A 1 82 ? -1.061 -2.046 3.255 1.00 89.81 82 HIS A O 1
ATOM 647 N N . THR A 1 83 ? -0.879 -2.819 1.158 1.00 87.00 83 THR A N 1
ATOM 648 C CA . THR A 1 83 ? -2.153 -3.541 1.147 1.00 87.00 83 THR A CA 1
ATOM 649 C C . THR A 1 83 ? -2.172 -4.719 2.133 1.00 87.00 83 THR A C 1
ATOM 651 O O . THR A 1 83 ? -3.172 -4.946 2.822 1.00 87.00 83 THR A O 1
ATOM 654 N N . ASP A 1 84 ? -1.059 -5.439 2.276 1.00 89.69 84 ASP A N 1
ATOM 655 C CA . ASP A 1 84 ? -0.911 -6.480 3.298 1.00 89.69 84 ASP A CA 1
ATOM 656 C C . ASP A 1 84 ? -0.981 -5.883 4.715 1.00 89.69 84 ASP A C 1
ATOM 658 O O . ASP A 1 84 ? -1.717 -6.376 5.573 1.00 89.69 84 ASP A O 1
ATOM 662 N N . LEU A 1 85 ? -0.321 -4.742 4.949 1.00 89.50 85 LEU A N 1
ATOM 663 C CA . LEU A 1 85 ? -0.405 -4.016 6.221 1.00 89.50 85 LEU A CA 1
ATOM 664 C C . LEU A 1 85 ? -1.839 -3.550 6.537 1.00 89.50 85 LEU A C 1
ATOM 666 O O . LEU A 1 85 ? -2.263 -3.647 7.692 1.00 89.50 85 LEU A O 1
ATOM 670 N N . LEU A 1 86 ? -2.611 -3.101 5.537 1.00 87.75 86 LEU A N 1
ATOM 671 C CA . LEU A 1 86 ? -4.042 -2.795 5.698 1.00 87.75 86 LEU A CA 1
ATOM 672 C C . LEU A 1 86 ? -4.847 -4.039 6.082 1.00 87.75 86 LEU A C 1
ATOM 674 O O . LEU A 1 86 ? -5.661 -3.987 7.007 1.00 87.75 86 LEU A O 1
ATOM 678 N N . THR A 1 87 ? -4.602 -5.164 5.410 1.00 89.94 87 THR A N 1
ATOM 679 C CA . THR A 1 87 ? -5.264 -6.441 5.713 1.00 89.94 87 THR A CA 1
ATOM 680 C C . THR A 1 87 ? -4.998 -6.857 7.158 1.00 89.94 87 THR A C 1
ATOM 682 O O . THR A 1 87 ? -5.933 -7.171 7.901 1.00 89.94 87 THR A O 1
ATOM 685 N N . GLN A 1 88 ? -3.739 -6.778 7.596 1.00 89.19 88 GLN A N 1
ATOM 686 C CA . GLN A 1 88 ? -3.345 -7.065 8.972 1.00 89.19 88 GLN A CA 1
ATOM 687 C C . GLN A 1 88 ? -4.018 -6.111 9.967 1.00 89.19 88 GLN A C 1
ATOM 689 O O . GLN A 1 88 ? -4.573 -6.574 10.966 1.00 89.19 88 GLN A O 1
ATOM 694 N N . TYR A 1 89 ? -4.035 -4.801 9.691 1.00 88.12 89 TYR A N 1
ATOM 695 C CA . TYR A 1 89 ? -4.707 -3.808 10.536 1.00 88.12 89 TYR A CA 1
ATOM 696 C C . TYR A 1 89 ? -6.189 -4.144 10.739 1.00 88.12 89 TYR A C 1
ATOM 698 O O . TYR A 1 89 ? -6.660 -4.259 11.875 1.00 88.12 89 TYR A O 1
ATOM 706 N N . PHE A 1 90 ? -6.924 -4.366 9.650 1.00 87.00 90 PHE A N 1
ATOM 707 C CA . PHE A 1 90 ? -8.345 -4.683 9.725 1.00 87.00 90 PHE A CA 1
ATOM 708 C C . PHE A 1 90 ? -8.609 -6.052 10.369 1.00 87.00 90 PHE A C 1
ATOM 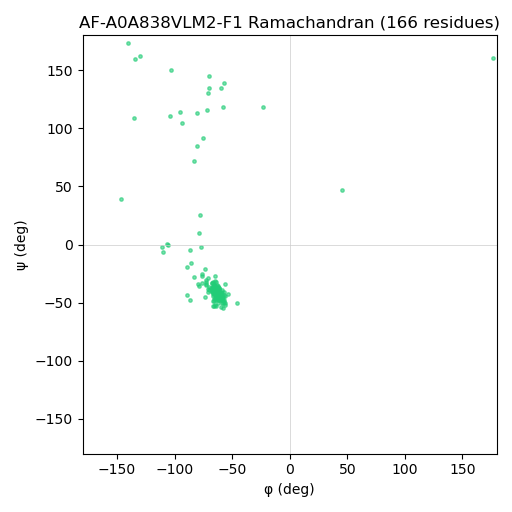710 O O . PHE A 1 90 ? -9.581 -6.198 11.111 1.00 87.00 90 PHE A O 1
ATOM 717 N N . GLY A 1 91 ? -7.721 -7.033 10.186 1.00 85.06 91 GLY A N 1
ATOM 718 C CA . GLY A 1 91 ? -7.780 -8.308 10.906 1.00 85.06 91 GLY A CA 1
ATOM 719 C C . GLY A 1 91 ? -7.637 -8.136 12.425 1.00 85.06 91 GLY A C 1
ATO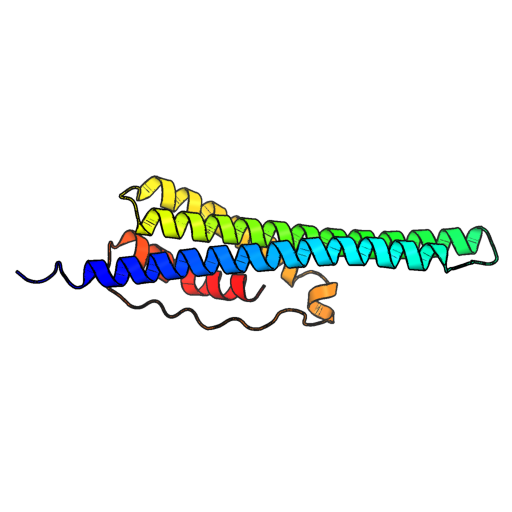M 720 O O . GLY A 1 91 ? -8.395 -8.730 13.199 1.00 85.06 91 GLY A O 1
ATOM 721 N N . ARG A 1 92 ? -6.723 -7.266 12.881 1.00 83.81 92 ARG A N 1
ATOM 722 C CA . ARG A 1 92 ? -6.578 -6.927 14.311 1.00 83.81 92 ARG A CA 1
ATOM 723 C C . ARG A 1 92 ? -7.785 -6.170 14.846 1.00 83.81 92 ARG A C 1
ATOM 725 O O . ARG A 1 92 ? -8.246 -6.471 15.947 1.00 83.81 92 ARG A O 1
ATOM 732 N N . LEU A 1 93 ? -8.334 -5.249 14.059 1.00 81.69 93 LEU A N 1
ATOM 733 C CA . LEU A 1 93 ? -9.545 -4.522 14.421 1.00 81.69 93 LEU A CA 1
ATOM 734 C C . LEU A 1 93 ? -10.739 -5.471 14.599 1.00 81.69 93 LEU A C 1
ATOM 736 O O . LEU A 1 93 ? -11.489 -5.349 15.571 1.00 81.69 93 LEU A O 1
ATOM 740 N N . GLN A 1 94 ? -10.858 -6.482 13.734 1.00 81.00 94 GLN A N 1
ATOM 741 C CA . GLN A 1 94 ? -11.869 -7.522 13.886 1.00 81.00 94 GLN A CA 1
ATOM 742 C C . GLN A 1 94 ? -11.647 -8.345 15.159 1.00 81.00 94 GLN A C 1
ATOM 744 O O . GLN A 1 94 ? -12.593 -8.553 15.916 1.00 81.00 94 GLN A O 1
ATOM 749 N N . ALA A 1 95 ? -10.406 -8.746 15.449 1.00 77.50 95 ALA A N 1
ATOM 750 C CA . ALA A 1 95 ? -10.078 -9.481 16.670 1.00 77.50 95 ALA A CA 1
ATOM 751 C C . ALA A 1 95 ? -10.390 -8.678 17.947 1.00 77.50 95 ALA A C 1
ATOM 753 O O . ALA A 1 95 ? -10.886 -9.248 18.921 1.00 77.50 95 ALA A O 1
ATOM 754 N N . LEU A 1 96 ? -10.162 -7.361 17.946 1.00 75.31 96 LEU A N 1
ATOM 755 C CA . LEU A 1 96 ? -10.545 -6.462 19.044 1.00 75.31 96 LEU A CA 1
ATOM 756 C C . LEU A 1 96 ? -12.069 -6.348 19.197 1.00 75.31 96 LEU A C 1
ATOM 758 O O . LEU A 1 96 ? -12.577 -6.247 20.316 1.00 75.31 96 LEU A O 1
ATOM 762 N N . ALA A 1 97 ? -12.805 -6.377 18.084 1.00 73.44 97 ALA A N 1
ATOM 763 C CA . ALA A 1 97 ? -14.263 -6.370 18.095 1.00 73.44 97 ALA A CA 1
ATOM 764 C C . ALA A 1 97 ? -14.854 -7.699 18.606 1.00 73.44 97 ALA A C 1
ATOM 766 O O . ALA A 1 97 ? -15.934 -7.690 19.196 1.00 73.44 97 ALA A O 1
ATOM 767 N N . THR A 1 98 ? -14.160 -8.830 18.428 1.00 71.50 98 THR A N 1
ATOM 768 C CA . THR A 1 98 ? -14.692 -10.169 18.743 1.00 71.50 98 THR A CA 1
ATOM 769 C C . THR A 1 98 ? -14.049 -10.873 19.946 1.00 71.50 98 THR A C 1
ATOM 771 O O . THR A 1 98 ? -14.541 -11.930 20.333 1.00 71.50 98 THR A O 1
ATOM 774 N N . SER A 1 99 ? -12.983 -10.340 20.562 1.00 64.94 99 SER A N 1
ATOM 775 C CA . SER A 1 99 ? -12.264 -10.980 21.688 1.00 64.94 99 SER A CA 1
ATOM 776 C C . SER A 1 99 ? -11.953 -10.018 22.849 1.00 64.94 99 SER A C 1
ATOM 778 O O . SER A 1 99 ? -11.958 -8.806 22.672 1.00 64.94 99 SER A O 1
ATOM 780 N N . ASP A 1 100 ? -11.701 -10.534 24.062 1.00 57.03 100 ASP A N 1
ATOM 781 C CA . ASP A 1 100 ? -11.266 -9.758 25.253 1.00 57.03 100 ASP A CA 1
ATOM 782 C C . ASP A 1 100 ? -9.759 -9.395 25.252 1.00 57.03 100 ASP A C 1
ATOM 784 O O . ASP A 1 100 ? -9.225 -8.912 26.249 1.00 57.03 100 ASP A O 1
ATOM 788 N N . ALA A 1 101 ? -9.041 -9.615 24.146 1.00 56.84 101 ALA A N 1
ATOM 789 C CA . ALA A 1 101 ? -7.595 -9.410 24.070 1.00 56.84 101 ALA A CA 1
ATOM 790 C C . ALA A 1 101 ? -7.239 -7.923 23.862 1.00 56.84 101 ALA A C 1
ATOM 792 O O . ALA A 1 101 ? -7.056 -7.483 22.731 1.00 56.84 101 ALA A O 1
ATOM 793 N N . SER A 1 102 ? -7.161 -7.128 24.936 1.00 63.00 102 SER A N 1
ATOM 794 C CA . SER A 1 102 ? -7.071 -5.663 24.805 1.00 63.00 102 SER A CA 1
ATOM 795 C C . SER A 1 102 ? -5.655 -5.084 24.690 1.00 63.00 102 SER A C 1
ATOM 797 O O . SER A 1 102 ? -5.447 -4.213 23.854 1.00 63.00 102 SER A O 1
ATOM 799 N N . GLU A 1 103 ? -4.674 -5.528 25.485 1.00 60.66 103 GLU A N 1
ATOM 800 C CA . GLU A 1 103 ? -3.377 -4.816 25.569 1.00 60.66 103 GLU A CA 1
ATOM 801 C C . GLU A 1 103 ? -2.360 -5.234 24.501 1.00 60.66 103 GLU A C 1
ATOM 803 O O . GLU A 1 103 ? -1.779 -4.387 23.824 1.00 60.66 103 GLU A O 1
ATOM 808 N N . ARG A 1 104 ? -2.163 -6.541 24.289 1.00 63.62 104 ARG A N 1
ATOM 809 C CA . ARG A 1 104 ? -1.199 -7.035 23.289 1.00 63.62 104 ARG A CA 1
ATOM 810 C C . ARG A 1 104 ? -1.609 -6.658 21.861 1.00 63.62 104 ARG A C 1
ATOM 812 O O . ARG A 1 104 ? -0.767 -6.315 21.040 1.00 63.62 104 ARG A O 1
ATOM 819 N N . ALA A 1 105 ? -2.914 -6.663 21.591 1.00 62.84 105 ALA A N 1
ATOM 820 C CA . ALA A 1 105 ? -3.463 -6.256 20.305 1.00 62.84 105 ALA A CA 1
ATOM 821 C C . ALA A 1 105 ? -3.279 -4.751 20.038 1.00 62.84 105 ALA A C 1
ATOM 823 O O . ALA A 1 105 ? -3.049 -4.373 18.894 1.00 62.84 105 ALA A O 1
ATOM 824 N N . GLN A 1 106 ? -3.318 -3.894 21.067 1.00 64.69 106 GLN A N 1
ATOM 825 C CA . GLN A 1 106 ? -3.069 -2.455 20.907 1.00 64.69 106 GLN A CA 1
ATOM 826 C C . GLN A 1 106 ? -1.619 -2.157 20.507 1.00 64.69 106 GLN A C 1
ATOM 828 O O . GLN A 1 106 ? -1.400 -1.458 19.521 1.00 64.69 106 GLN A O 1
ATOM 833 N N . GLN A 1 107 ? -0.636 -2.746 21.196 1.00 68.56 107 GLN A N 1
ATOM 834 C CA . GLN A 1 107 ? 0.786 -2.546 20.875 1.00 68.56 107 GLN A CA 1
ATOM 835 C C . GLN A 1 107 ? 1.148 -3.053 19.470 1.00 68.56 107 GLN A C 1
ATOM 837 O O . GLN A 1 107 ? 1.878 -2.397 18.731 1.00 68.56 107 GLN A O 1
ATOM 842 N N . GLU A 1 108 ? 0.610 -4.207 19.067 1.00 70.56 108 GLU A N 1
ATOM 843 C CA . GLU A 1 108 ? 0.811 -4.733 17.711 1.00 70.56 108 GLU A CA 1
ATOM 844 C C . GLU A 1 108 ? 0.167 -3.825 16.645 1.00 70.56 108 GLU A C 1
ATOM 846 O O . GLU A 1 108 ? 0.702 -3.684 15.545 1.00 70.56 108 GLU A O 1
ATOM 851 N N . THR A 1 109 ? -0.935 -3.149 16.983 1.00 76.12 109 THR A N 1
ATOM 852 C CA . THR A 1 109 ? -1.604 -2.200 16.082 1.00 76.12 109 THR A CA 1
ATOM 853 C C . THR A 1 109 ? -0.816 -0.897 15.915 1.00 76.12 109 THR A C 1
ATOM 855 O O . THR A 1 109 ? -0.773 -0.353 14.811 1.00 76.12 109 THR A O 1
ATOM 858 N N . ASP A 1 110 ? -0.120 -0.426 16.956 1.00 77.00 110 ASP A N 1
ATOM 859 C CA . ASP A 1 110 ? 0.782 0.731 16.851 1.00 77.00 110 ASP A CA 1
ATOM 860 C C . ASP A 1 110 ? 1.879 0.510 15.810 1.00 77.00 110 ASP A C 1
ATOM 862 O O . ASP A 1 110 ? 2.056 1.328 14.905 1.00 77.00 110 ASP A O 1
ATOM 866 N N . HIS A 1 111 ? 2.566 -0.631 15.892 1.00 78.94 111 HIS A N 1
ATOM 867 C CA . HIS A 1 111 ? 3.611 -0.984 14.934 1.00 78.94 111 HIS A CA 1
ATOM 868 C C . HIS A 1 111 ? 3.074 -1.111 13.503 1.00 78.94 111 HIS A C 1
ATOM 870 O O . HIS A 1 111 ? 3.707 -0.613 12.570 1.00 78.94 111 HIS A O 1
ATOM 876 N N . LEU A 1 112 ? 1.899 -1.727 13.326 1.00 83.19 112 LEU A N 1
ATOM 877 C CA . LEU A 1 112 ? 1.252 -1.835 12.015 1.00 83.19 112 LEU A CA 1
ATOM 878 C C . LEU A 1 112 ? 0.973 -0.461 11.408 1.00 83.19 112 LEU A C 1
ATOM 880 O O . LEU A 1 112 ? 1.258 -0.242 10.237 1.00 83.19 112 LEU A O 1
ATOM 884 N N . ILE A 1 113 ? 0.480 0.483 12.205 1.00 81.75 113 ILE A N 1
ATOM 885 C CA . ILE A 1 113 ? 0.125 1.823 11.729 1.00 81.75 113 ILE A CA 1
ATOM 886 C C . ILE A 1 113 ? 1.354 2.653 11.389 1.00 81.75 113 ILE A C 1
ATOM 888 O O . ILE A 1 113 ? 1.339 3.392 10.402 1.00 81.75 113 ILE A O 1
ATOM 892 N N . THR A 1 114 ? 2.425 2.529 12.173 1.00 83.88 114 THR A N 1
ATOM 893 C CA . THR A 1 114 ? 3.706 3.155 11.838 1.00 83.88 114 THR A CA 1
ATOM 894 C C . THR A 1 114 ? 4.238 2.616 10.514 1.00 83.88 114 THR A C 1
ATOM 896 O O . THR A 1 114 ? 4.583 3.406 9.637 1.00 83.88 114 THR A O 1
ATOM 899 N N . ASN A 1 115 ? 4.248 1.295 10.329 1.00 84.38 115 ASN A N 1
ATOM 900 C CA . ASN A 1 115 ? 4.707 0.683 9.082 1.00 84.38 115 ASN A CA 1
ATOM 901 C C . ASN A 1 115 ? 3.824 1.083 7.897 1.00 84.38 115 ASN A C 1
ATOM 903 O O . ASN A 1 115 ? 4.351 1.477 6.860 1.00 84.38 115 ASN A O 1
ATOM 907 N N . LEU A 1 116 ? 2.500 1.066 8.074 1.00 83.75 116 LEU A N 1
ATOM 908 C CA . LEU A 1 116 ? 1.536 1.483 7.059 1.00 83.75 116 LEU A CA 1
ATOM 909 C C . LEU A 1 116 ? 1.787 2.932 6.630 1.00 83.75 116 LEU A C 1
ATOM 911 O O . LEU A 1 116 ? 1.928 3.210 5.444 1.00 83.75 116 LEU A O 1
ATOM 915 N N . SER A 1 117 ? 1.956 3.836 7.599 1.00 84.44 117 SER A N 1
ATOM 916 C CA . SER A 1 117 ? 2.235 5.253 7.338 1.00 84.44 117 SER A CA 1
ATOM 917 C C . SER A 1 117 ? 3.573 5.464 6.627 1.00 84.44 117 SER A C 1
ATOM 919 O O . SER A 1 117 ? 3.673 6.310 5.737 1.00 84.44 117 SER A O 1
ATOM 921 N N . ASN A 1 118 ? 4.608 4.712 7.012 1.00 87.25 118 ASN A N 1
ATOM 922 C CA . ASN A 1 118 ? 5.930 4.791 6.393 1.00 87.25 118 ASN A CA 1
ATOM 923 C C . ASN A 1 118 ? 5.871 4.351 4.929 1.00 87.25 118 ASN A C 1
ATOM 925 O O . ASN A 1 118 ? 6.253 5.121 4.049 1.00 87.25 118 ASN A O 1
ATOM 929 N N . VAL A 1 119 ? 5.314 3.167 4.658 1.00 85.94 119 VAL A N 1
ATOM 930 C CA . VAL A 1 119 ? 5.169 2.655 3.288 1.00 85.94 119 VAL A CA 1
ATOM 931 C C . VAL A 1 119 ? 4.261 3.573 2.466 1.00 85.94 119 VAL A C 1
ATOM 933 O O . VAL A 1 119 ? 4.604 3.920 1.338 1.00 85.94 119 VAL A O 1
ATOM 936 N N . GLY A 1 120 ? 3.159 4.062 3.036 1.00 83.69 120 GLY A N 1
ATOM 937 C CA . GLY A 1 120 ? 2.274 5.006 2.358 1.00 83.69 120 GLY A CA 1
ATOM 938 C C . GLY A 1 120 ? 2.960 6.331 2.011 1.00 83.69 120 GLY A C 1
ATOM 939 O O . GLY A 1 120 ? 2.737 6.900 0.944 1.00 83.69 120 GLY A O 1
ATOM 940 N N . ASN A 1 121 ? 3.853 6.837 2.869 1.00 86.44 121 ASN A N 1
ATOM 941 C CA . ASN A 1 121 ? 4.674 8.012 2.552 1.00 86.44 121 ASN A CA 1
ATOM 942 C C . ASN A 1 121 ? 5.678 7.728 1.424 1.00 86.44 121 ASN A C 1
ATOM 944 O O . ASN A 1 121 ? 5.903 8.598 0.581 1.00 86.44 121 ASN A O 1
ATOM 948 N N . GLU A 1 122 ? 6.254 6.528 1.365 1.00 87.06 122 GLU A N 1
ATOM 949 C CA . GLU A 1 122 ? 7.129 6.128 0.259 1.00 87.06 122 GLU A CA 1
ATOM 950 C C . GLU A 1 122 ? 6.374 6.002 -1.071 1.00 87.06 122 GLU A C 1
ATOM 952 O O . GLU A 1 122 ? 6.914 6.377 -2.109 1.00 87.06 122 GLU A O 1
ATOM 957 N N . ILE A 1 123 ? 5.131 5.510 -1.051 1.00 83.69 123 ILE A N 1
ATOM 958 C CA . ILE A 1 123 ? 4.266 5.430 -2.238 1.00 83.69 123 ILE A CA 1
ATOM 959 C C . ILE A 1 123 ? 3.907 6.839 -2.714 1.00 83.69 123 ILE A C 1
ATOM 961 O O . ILE A 1 123 ? 4.157 7.187 -3.864 1.00 83.69 123 ILE A O 1
ATOM 965 N N . ARG A 1 124 ? 3.390 7.692 -1.821 1.00 84.12 124 ARG A N 1
ATOM 966 C CA . ARG A 1 124 ? 2.956 9.058 -2.169 1.00 84.12 124 ARG A CA 1
ATOM 967 C C . ARG A 1 124 ? 4.098 9.967 -2.622 1.00 84.12 124 ARG A C 1
ATOM 969 O O . ARG A 1 124 ? 3.849 10.916 -3.356 1.00 84.12 124 ARG A O 1
ATOM 976 N N . SER A 1 125 ? 5.328 9.709 -2.176 1.00 85.50 125 SER A N 1
ATOM 977 C CA . SER A 1 125 ? 6.516 10.458 -2.615 1.00 85.50 125 SER A CA 1
ATOM 978 C C . SER A 1 125 ? 7.154 9.903 -3.893 1.00 85.50 125 SER A C 1
ATOM 980 O O . SER A 1 125 ? 8.093 10.503 -4.411 1.00 85.50 125 SER A O 1
ATOM 982 N N . ASN A 1 126 ? 6.658 8.780 -4.422 1.00 82.50 126 ASN A N 1
ATOM 983 C CA . ASN A 1 126 ? 7.162 8.198 -5.657 1.00 82.50 126 ASN A CA 1
ATOM 984 C C . ASN A 1 126 ? 6.784 9.059 -6.879 1.00 82.50 126 ASN A C 1
ATOM 986 O O . ASN A 1 126 ? 5.625 9.448 -7.039 1.00 82.50 126 ASN A O 1
ATOM 990 N N . GLN A 1 127 ? 7.753 9.292 -7.774 1.00 80.69 127 GLN A N 1
ATOM 991 C CA . GLN A 1 127 ? 7.587 10.137 -8.962 1.00 80.69 127 GLN A CA 1
ATOM 992 C C . GLN A 1 127 ? 6.394 9.725 -9.838 1.00 80.69 127 GLN A C 1
ATOM 994 O O . GLN A 1 127 ? 5.593 10.578 -10.226 1.00 80.69 127 GLN A O 1
ATOM 999 N N . PHE A 1 128 ? 6.195 8.418 -10.053 1.00 72.00 128 PHE A N 1
ATOM 1000 C CA . PHE A 1 128 ? 5.107 7.900 -10.886 1.00 72.00 128 PHE A CA 1
ATOM 1001 C C . PHE A 1 128 ? 3.735 8.280 -10.322 1.00 72.00 128 PHE A C 1
ATOM 1003 O O . PHE A 1 128 ? 2.832 8.631 -11.080 1.00 72.00 128 PHE A O 1
ATOM 1010 N N . VAL A 1 129 ? 3.591 8.280 -8.995 1.00 72.81 129 VAL A N 1
ATOM 1011 C CA . VAL A 1 129 ? 2.347 8.642 -8.303 1.00 72.81 129 VAL A CA 1
ATOM 1012 C C . VAL A 1 129 ? 2.109 10.149 -8.366 1.00 72.81 129 VAL A C 1
ATOM 1014 O O . VAL A 1 129 ? 1.001 10.588 -8.688 1.00 72.81 129 VAL A O 1
ATOM 1017 N N . THR A 1 130 ? 3.146 10.950 -8.106 1.00 72.25 130 THR A N 1
ATOM 1018 C CA . THR A 1 130 ? 3.038 12.416 -8.104 1.00 72.25 130 THR A CA 1
ATOM 1019 C C . THR A 1 130 ? 2.739 12.997 -9.485 1.00 72.25 130 THR A C 1
ATOM 1021 O O . THR A 1 130 ? 1.991 13.969 -9.587 1.00 72.25 130 THR A O 1
ATOM 1024 N N . GLU A 1 131 ? 3.274 12.391 -10.546 1.00 65.25 131 GLU A N 1
ATOM 1025 C CA . GLU A 1 131 ? 3.093 12.862 -11.922 1.00 65.25 131 GLU A CA 1
ATOM 1026 C C . GLU A 1 131 ? 1.735 12.456 -12.511 1.00 65.25 131 GLU A C 1
ATOM 1028 O O . GLU A 1 131 ? 1.133 13.230 -13.254 1.00 65.25 131 GLU A O 1
ATOM 1033 N N . HIS A 1 132 ? 1.211 11.281 -12.141 1.00 57.62 132 HIS A N 1
ATOM 1034 C CA . HIS A 1 132 ? 0.025 10.700 -12.783 1.00 57.62 132 HIS A CA 1
ATOM 1035 C C . HIS A 1 132 ? -1.261 10.781 -11.939 1.00 57.62 132 HIS A C 1
ATOM 1037 O O . HIS A 1 132 ? -2.313 10.358 -12.413 1.00 57.62 132 HIS A O 1
ATOM 1043 N N . LYS A 1 133 ? -1.214 11.342 -10.714 1.00 54.06 133 LYS A N 1
ATOM 1044 C CA . LYS A 1 133 ? -2.371 11.515 -9.799 1.00 54.06 133 LYS A CA 1
ATOM 1045 C C . LYS A 1 133 ? -3.251 10.259 -9.697 1.00 54.06 133 LYS A C 1
ATOM 1047 O O . LYS A 1 133 ? -4.472 10.327 -9.801 1.00 54.06 133 LYS A O 1
ATOM 1052 N N . VAL A 1 134 ? -2.614 9.106 -9.519 1.00 54.25 134 VAL A N 1
ATOM 1053 C CA . VAL A 1 134 ? -3.239 7.787 -9.726 1.00 54.25 134 VAL A CA 1
ATOM 1054 C C . VAL A 1 134 ? -4.164 7.361 -8.578 1.00 54.25 134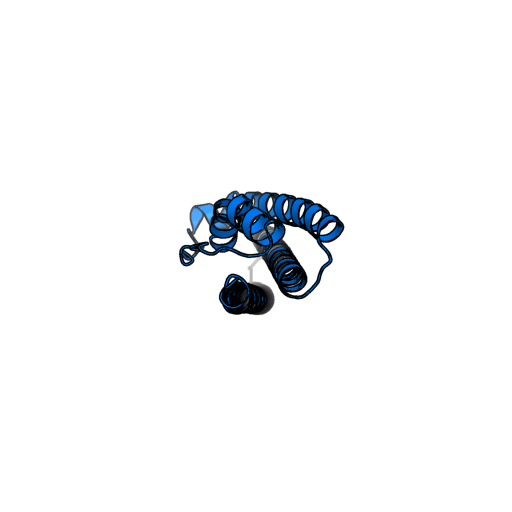 VAL A C 1
ATOM 1056 O O . VAL A 1 134 ? -4.775 6.303 -8.663 1.00 54.25 134 VAL A O 1
ATOM 1059 N N . ILE A 1 135 ? -4.294 8.150 -7.504 1.00 52.22 135 ILE A N 1
ATOM 1060 C CA . ILE A 1 135 ? -4.973 7.680 -6.294 1.00 52.22 135 ILE A CA 1
ATOM 1061 C C . ILE A 1 135 ? -6.452 8.111 -6.272 1.00 52.22 135 ILE A C 1
ATOM 1063 O O . ILE A 1 135 ? -6.736 9.313 -6.208 1.00 52.22 135 ILE A O 1
ATOM 1067 N N . PRO A 1 136 ? -7.411 7.167 -6.345 1.00 43.84 136 PRO A N 1
ATOM 1068 C CA . PRO A 1 136 ? -8.830 7.471 -6.205 1.00 43.84 136 PRO A CA 1
ATOM 1069 C C . PRO A 1 136 ? -9.180 7.864 -4.760 1.00 43.84 136 PRO A C 1
ATOM 1071 O O . PRO A 1 136 ? -8.634 7.323 -3.806 1.00 43.84 136 PRO A O 1
ATOM 1074 N N . GLN A 1 137 ? -10.123 8.798 -4.600 1.00 39.72 137 GLN A N 1
ATOM 1075 C CA . GLN A 1 137 ? -10.641 9.217 -3.290 1.00 39.72 137 GLN A CA 1
ATOM 1076 C C . GLN A 1 137 ? -11.512 8.121 -2.658 1.00 39.72 137 GLN A C 1
ATOM 1078 O O . GLN A 1 137 ? -12.453 7.642 -3.296 1.00 39.72 137 GLN A O 1
ATOM 1083 N N . ILE A 1 138 ? -11.261 7.784 -1.392 1.00 41.81 138 ILE A N 1
ATOM 1084 C CA . ILE A 1 138 ? -12.049 6.835 -0.597 1.00 41.81 138 ILE A CA 1
ATOM 1085 C C . ILE A 1 138 ? -12.964 7.581 0.389 1.00 41.81 138 ILE A C 1
ATOM 1087 O O . ILE A 1 138 ? -12.717 8.700 0.832 1.00 41.81 138 ILE A O 1
ATOM 1091 N N . VAL A 1 139 ? -14.102 6.952 0.687 1.00 37.88 139 VAL A N 1
ATOM 1092 C CA . VAL A 1 139 ? -15.205 7.442 1.527 1.00 37.88 139 VAL A CA 1
ATOM 1093 C C . VAL A 1 139 ? -14.739 7.813 2.944 1.00 37.88 139 VAL A C 1
ATOM 1095 O O . VAL A 1 139 ? -13.993 7.065 3.566 1.00 37.88 139 VAL A O 1
ATOM 1098 N N . ASN A 1 140 ? -15.252 8.930 3.480 1.00 37.59 140 ASN A N 1
ATOM 1099 C CA . ASN A 1 140 ? -15.027 9.378 4.861 1.00 37.59 140 ASN A CA 1
ATOM 1100 C C . ASN A 1 140 ? -15.472 8.326 5.895 1.00 37.59 140 ASN A C 1
ATOM 1102 O O . ASN A 1 140 ? -16.668 8.047 6.030 1.00 37.59 140 ASN A O 1
ATOM 1106 N N . ILE A 1 141 ? -14.538 7.818 6.702 1.00 42.81 141 ILE A N 1
ATOM 1107 C CA . ILE A 1 141 ? -14.850 6.980 7.868 1.00 42.81 141 ILE A CA 1
ATOM 1108 C C . ILE A 1 141 ? -15.457 7.868 8.960 1.00 42.81 141 ILE A C 1
ATOM 1110 O O . ILE A 1 141 ? -14.776 8.736 9.497 1.00 42.81 141 ILE A O 1
ATOM 1114 N N . ALA A 1 142 ? -16.720 7.649 9.334 1.00 38.81 142 ALA A N 1
ATOM 1115 C CA . ALA A 1 142 ? -17.359 8.319 10.469 1.00 38.81 142 ALA A CA 1
ATOM 1116 C C . ALA A 1 142 ? -17.456 7.370 11.676 1.00 38.81 142 ALA A C 1
ATOM 1118 O O . ALA A 1 142 ? -18.237 6.422 11.671 1.00 38.81 142 ALA A O 1
ATOM 1119 N N . VAL A 1 143 ? -16.693 7.640 12.740 1.00 39.75 143 VAL A N 1
ATOM 1120 C CA . VAL A 1 143 ? -16.707 6.836 13.975 1.00 39.75 143 VAL A CA 1
ATOM 1121 C C . VAL A 1 143 ? -17.701 7.446 14.976 1.00 39.75 143 VAL A C 1
ATOM 1123 O O . VAL A 1 143 ? -17.423 8.467 15.605 1.00 39.75 143 VAL A O 1
ATOM 1126 N N . LYS A 1 144 ? -18.879 6.835 15.159 1.00 36.25 144 LYS A N 1
ATOM 1127 C CA . LYS A 1 144 ? -19.831 7.182 16.237 1.00 36.25 144 LYS A CA 1
ATOM 1128 C C . LYS A 1 144 ? -20.381 5.918 16.904 1.00 36.25 144 LYS A C 1
ATOM 1130 O O . LYS A 1 144 ? -21.224 5.272 16.305 1.00 36.25 144 LYS A O 1
ATOM 1135 N N . ALA A 1 145 ? -19.980 5.617 18.152 1.00 30.62 145 ALA A N 1
ATOM 1136 C CA . ALA A 1 145 ? -20.807 4.929 19.174 1.00 30.62 145 ALA A CA 1
ATOM 1137 C C . ALA A 1 145 ? -20.049 4.636 20.495 1.00 30.62 145 ALA A C 1
ATOM 1139 O O . ALA A 1 145 ? -18.821 4.633 20.537 1.00 30.62 145 ALA A O 1
ATOM 1140 N N . HIS A 1 146 ? -20.806 4.392 21.579 1.00 37.12 146 HIS A N 1
ATOM 1141 C CA . HIS A 1 146 ? -20.360 3.869 22.884 1.00 37.12 146 HIS A CA 1
ATOM 1142 C C . HIS A 1 146 ? -20.203 2.333 22.841 1.00 37.12 146 HIS A C 1
ATOM 1144 O O . HIS A 1 146 ? -21.198 1.620 22.740 1.00 37.12 146 HIS A O 1
ATOM 1150 N N . ILE A 1 147 ? -18.961 1.849 22.955 1.00 45.72 147 ILE A N 1
ATOM 1151 C CA . ILE A 1 147 ? -18.525 0.437 23.063 1.00 45.72 147 ILE A CA 1
ATOM 1152 C C . ILE A 1 147 ? -17.374 0.376 24.078 1.00 45.72 147 ILE A C 1
ATOM 1154 O O . ILE A 1 147 ? -16.916 1.436 24.515 1.00 45.72 147 ILE A O 1
ATOM 1158 N N . ARG A 1 148 ? -16.901 -0.836 24.438 1.00 53.50 148 ARG A N 1
ATOM 1159 C CA . ARG A 1 148 ? -15.570 -1.096 25.032 1.00 53.50 148 ARG A CA 1
ATOM 1160 C C . ARG A 1 148 ? -14.599 0.025 24.669 1.00 53.50 148 ARG A C 1
ATOM 1162 O O . ARG A 1 148 ? -14.349 0.269 23.485 1.00 53.50 148 ARG A O 1
ATOM 1169 N N . SER A 1 149 ? -14.101 0.721 25.691 1.00 57.53 149 SER A N 1
ATOM 1170 C CA . SER A 1 149 ? -13.356 1.964 25.487 1.00 57.53 149 SER A CA 1
ATOM 1171 C C . SER A 1 149 ? -12.157 1.758 24.565 1.00 57.53 149 SER A C 1
ATOM 1173 O O . SER A 1 149 ? -11.899 2.626 23.747 1.00 57.53 149 SER A O 1
ATOM 1175 N N . SER A 1 150 ? -11.505 0.592 24.605 1.00 61.12 150 SER A N 1
ATOM 1176 C CA . SER A 1 150 ? -10.342 0.261 23.776 1.00 61.12 150 SER A CA 1
ATOM 1177 C C . SER A 1 150 ? -10.596 0.374 22.268 1.00 61.12 150 SER A C 1
ATOM 1179 O O . SER A 1 150 ? -9.810 1.023 21.587 1.00 61.12 150 SER A O 1
ATOM 1181 N N . LEU A 1 151 ? -11.697 -0.181 21.746 1.00 64.94 151 LEU A N 1
ATOM 1182 C CA . LEU A 1 151 ? -12.006 -0.163 20.307 1.00 64.94 151 LEU A CA 1
ATOM 1183 C C . LEU A 1 151 ? -12.402 1.237 19.824 1.00 64.94 151 LEU A C 1
ATOM 1185 O O . LEU A 1 151 ? -11.974 1.691 18.764 1.00 64.94 151 LEU A O 1
ATOM 1189 N N . LYS A 1 152 ? -13.199 1.947 20.632 1.00 69.19 152 LYS A N 1
ATOM 1190 C CA . LYS A 1 152 ? -13.554 3.338 20.345 1.00 69.19 152 LYS A CA 1
ATOM 1191 C C . LYS A 1 152 ? -12.310 4.227 20.362 1.00 69.19 152 LYS A C 1
ATOM 1193 O O . LYS A 1 152 ? -12.160 5.058 19.471 1.00 69.19 152 LYS A O 1
ATOM 1198 N N . THR A 1 153 ? -11.448 4.063 21.364 1.00 72.62 153 THR A N 1
ATOM 1199 C CA . THR A 1 153 ? -10.189 4.803 21.493 1.00 72.62 153 THR A CA 1
ATOM 1200 C C . THR A 1 153 ? -9.297 4.556 20.286 1.00 72.62 153 THR A C 1
ATOM 1202 O O . THR A 1 153 ? -8.842 5.521 19.691 1.00 72.62 153 THR A O 1
ATOM 1205 N N . GLU A 1 154 ? -9.123 3.300 19.879 1.00 74.00 154 GLU A N 1
ATOM 1206 C CA . GLU A 1 154 ? -8.310 2.904 18.727 1.00 74.00 154 GLU A CA 1
ATOM 1207 C C . GLU A 1 154 ? -8.785 3.577 17.427 1.00 74.00 154 GLU A C 1
ATOM 1209 O O . GLU A 1 154 ? -8.030 4.305 16.784 1.00 74.00 154 GLU A O 1
ATOM 1214 N N . LEU A 1 155 ? -10.067 3.441 17.076 1.00 74.88 155 LEU A N 1
ATOM 1215 C CA . LEU A 1 155 ? -10.585 4.038 15.842 1.00 74.88 155 LEU A CA 1
ATOM 1216 C C . LEU A 1 155 ? -10.661 5.560 15.890 1.00 74.88 155 LEU A C 1
ATOM 1218 O O . LEU A 1 155 ? -10.376 6.205 14.888 1.00 74.88 155 LEU A O 1
ATOM 1222 N N . THR A 1 156 ? -10.992 6.151 17.039 1.00 77.81 156 THR A N 1
ATOM 1223 C CA . THR A 1 156 ? -10.978 7.616 17.185 1.00 77.81 156 THR A CA 1
ATOM 1224 C C . THR A 1 156 ? -9.555 8.157 17.061 1.00 77.81 156 THR A C 1
ATOM 1226 O O . THR A 1 156 ? -9.343 9.175 16.409 1.00 77.81 156 THR A O 1
ATOM 1229 N N . ALA A 1 157 ? -8.571 7.476 17.655 1.00 81.25 157 ALA A N 1
ATOM 1230 C CA . ALA A 1 157 ? -7.174 7.887 17.598 1.00 81.25 157 ALA A CA 1
ATOM 1231 C C . ALA A 1 157 ? -6.599 7.795 16.180 1.00 81.25 157 ALA A C 1
ATOM 1233 O O . ALA A 1 157 ? -5.744 8.602 15.819 1.00 81.25 157 ALA A O 1
ATOM 1234 N N . ARG A 1 158 ? -7.060 6.833 15.370 1.00 82.44 158 ARG A N 1
ATOM 1235 C CA . ARG A 1 158 ? -6.455 6.542 14.063 1.00 82.44 158 ARG A CA 1
ATOM 1236 C C . ARG A 1 158 ? -7.303 6.889 12.856 1.00 82.44 158 ARG A C 1
ATOM 1238 O O . ARG A 1 158 ? -6.804 6.757 11.747 1.00 82.44 158 ARG A O 1
ATOM 1245 N N . GLN A 1 159 ? -8.529 7.373 13.039 1.00 79.31 159 GLN A N 1
ATOM 1246 C CA . GLN A 1 159 ? -9.459 7.711 11.956 1.00 79.31 159 GLN A CA 1
ATOM 1247 C C . GLN A 1 159 ? -8.792 8.517 10.834 1.00 79.31 159 GLN A C 1
ATOM 1249 O O . GLN A 1 159 ? -8.895 8.144 9.671 1.00 79.31 159 GLN A O 1
ATOM 1254 N N . ALA A 1 160 ? -8.081 9.596 11.179 1.00 77.06 160 ALA A N 1
ATOM 1255 C CA . ALA A 1 160 ? -7.420 10.451 10.195 1.00 77.06 160 ALA A CA 1
ATOM 1256 C C . ALA A 1 160 ? -6.287 9.724 9.452 1.00 77.06 160 ALA A C 1
ATOM 1258 O O . ALA A 1 160 ? -6.157 9.865 8.239 1.00 77.06 160 ALA A O 1
ATOM 1259 N N . THR A 1 161 ? -5.492 8.924 10.168 1.00 81.44 161 THR A N 1
ATOM 1260 C CA . THR A 1 161 ? -4.422 8.119 9.568 1.00 81.44 161 THR A CA 1
ATOM 1261 C C . THR A 1 161 ? -5.001 7.056 8.647 1.00 81.44 161 THR A C 1
ATOM 1263 O O . THR A 1 161 ? -4.590 6.977 7.501 1.00 81.44 161 THR A O 1
ATOM 1266 N N . ILE A 1 162 ? -6.000 6.291 9.092 1.00 80.06 162 ILE A N 1
ATOM 1267 C CA . ILE A 1 162 ? -6.637 5.264 8.260 1.00 80.06 162 ILE A CA 1
ATOM 1268 C C . ILE A 1 162 ? -7.287 5.877 7.029 1.00 80.06 162 ILE A C 1
ATOM 1270 O O . ILE A 1 162 ? -7.123 5.331 5.949 1.00 80.06 162 ILE A O 1
ATOM 1274 N N . GLN A 1 163 ? -7.967 7.018 7.157 1.00 78.75 163 GLN A N 1
ATOM 1275 C CA . GLN A 1 163 ? -8.532 7.709 5.999 1.00 78.75 163 GLN A CA 1
ATOM 1276 C C . GLN A 1 163 ? -7.444 8.028 4.969 1.00 78.75 163 GLN A C 1
ATOM 1278 O O . GLN A 1 163 ? -7.572 7.673 3.803 1.00 78.75 163 GLN A O 1
ATOM 1283 N N . LYS A 1 164 ? -6.340 8.627 5.424 1.00 82.25 164 LYS A N 1
ATOM 1284 C CA . LYS A 1 164 ? -5.199 8.958 4.570 1.00 82.25 164 LYS A CA 1
ATOM 1285 C C . LYS A 1 164 ? -4.600 7.719 3.900 1.00 82.25 164 LYS A C 1
ATOM 1287 O O . LYS A 1 164 ? -4.226 7.786 2.738 1.00 82.25 164 LYS A O 1
ATOM 1292 N N . GLU A 1 165 ? -4.468 6.619 4.636 1.00 80.81 165 GLU A N 1
ATOM 1293 C CA . GLU A 1 165 ? -3.879 5.383 4.117 1.00 80.81 165 GLU A CA 1
ATOM 1294 C C . GLU A 1 165 ? -4.833 4.612 3.203 1.00 80.81 165 GLU A C 1
ATOM 1296 O O . GLU A 1 165 ? -4.370 3.939 2.299 1.00 80.81 165 GLU A O 1
ATOM 1301 N N . LEU A 1 166 ? -6.149 4.741 3.362 1.00 77.25 166 LEU A N 1
ATOM 1302 C CA . LEU A 1 166 ? -7.100 4.258 2.361 1.00 77.25 166 LEU A CA 1
ATOM 1303 C C . LEU A 1 166 ? -6.985 5.065 1.059 1.00 77.25 166 LEU A C 1
ATOM 1305 O O . LEU A 1 166 ? -7.027 4.488 -0.018 1.00 77.25 166 LEU A O 1
ATOM 1309 N N . ASP A 1 167 ? -6.756 6.374 1.157 1.00 74.88 167 ASP A N 1
ATOM 1310 C CA . ASP A 1 167 ? -6.505 7.269 0.020 1.00 74.88 167 ASP A CA 1
ATOM 1311 C C . ASP A 1 167 ? -5.063 7.173 -0.531 1.00 74.88 167 ASP A C 1
ATOM 1313 O O . ASP A 1 167 ? -4.544 8.165 -1.050 1.00 74.88 167 ASP A O 1
ATOM 1317 N N . THR A 1 168 ? -4.363 6.044 -0.358 1.00 69.81 168 THR A N 1
ATOM 1318 C CA . THR A 1 168 ? -2.962 5.832 -0.797 1.00 69.81 168 THR A CA 1
ATOM 1319 C C . THR A 1 168 ? -2.841 4.715 -1.807 1.00 69.81 168 THR A C 1
ATOM 1321 O O . THR A 1 168 ? -2.111 4.932 -2.801 1.00 69.81 168 THR A O 1
#

Foldseek 3Di:
DPDPPQQLVVLVVQLVVLVVQLVVLVVVLVVLVVVLVVLVVVLVVVLVPPPPPDPVRNVVVVVVSVVVNVLVNVLSVLSNVLSVLSNVLSVLSNCVSVDPPQDVSVVVNVVSLVSNLVSLVVNCPRPVCVVPVPFDQDDQDDDDDDYDVRSSVVCVVCSVSVNSSNRD

Secondary structure (DSSP, 8-state):
---SSHHHHHHHHHHHHHHHHHHHHHHHHHHHHHHHHHHHHHHHHHHHH---SSHHHHHHHHHHHHHHHHHHHHHHHHHHHHHHHHHHHHHHHHHHHHSS--HHHHHHHHHHHHHHHHHHHHHHTSHHHHHHT--PPPPP--------HHHHHHHHHHHHHHHHHHT-

pLDDT: mean 72.15, std 14.34, range [30.62, 90.0]

Solvent-accessible surface area (backbone atoms only — not comparable to full-atom values): 9322 Å² total; per-residue (Å²): 142,83,76,73,73,66,37,58,60,52,38,50,52,48,33,50,50,17,51,50,44,28,53,50,24,52,53,51,39,55,49,51,54,53,48,52,52,53,52,52,52,52,51,53,51,50,59,71,67,57,76,54,93,43,73,67,53,41,51,51,53,50,54,52,53,50,50,54,49,52,55,50,53,50,49,52,52,48,52,42,52,35,27,50,38,45,27,52,49,19,50,51,48,26,47,51,51,74,47,92,60,62,66,71,55,48,60,55,46,52,55,42,50,53,50,34,52,50,45,42,50,57,52,63,69,30,65,72,41,65,75,62,66,72,58,66,87,62,80,85,82,79,92,83,78,76,53,69,62,67,62,46,49,51,49,68,74,36,43,69,58,52,48,52,58,65,44,91

Radius of gyration: 21.41 Å; Cα contacts (8 Å, |Δi|>4): 118; chains: 1; bounding box: 55×24×71 Å

Mean predicted aligned error: 10.23 Å